Protein AF-A0A940TKM4-F1 (afdb_monomer_lite)

Radius of gyration: 13.55 Å; chains: 1; bounding box: 26×23×39 Å

pLDDT: mean 90.14, std 8.18, range [52.38, 96.94]

Foldseek 3Di:
DVVVVVVVVLVQLLDQQDFCDPVDDSQCRHSFHDDPVDTFQKDKDWDADPVRDIWIWIDRGRSNVDPTDTDPDD

Structure (mmCIF, N/CA/C/O backbone):
data_AF-A0A940TKM4-F1
#
_entry.id   AF-A0A940TKM4-F1
#
loop_
_atom_site.group_PDB
_atom_site.id
_atom_site.type_symbol
_atom_site.label_atom_id
_atom_site.label_alt_id
_atom_site.label_comp_id
_atom_site.label_asym_id
_atom_site.label_entity_id
_atom_site.label_seq_id
_atom_site.pdbx_PDB_ins_code
_atom_site.Cartn_x
_atom_site.Cartn_y
_atom_site.Cartn_z
_atom_site.occupancy
_atom_site.B_iso_or_equiv
_atom_site.auth_seq_id
_atom_site.auth_comp_id
_atom_site.auth_asym_id
_atom_site.auth_atom_id
_atom_site.pdbx_PDB_model_num
ATOM 1 N N . ASP A 1 1 ? -6.339 -9.586 14.530 1.00 87.44 1 ASP A N 1
ATOM 2 C CA . ASP A 1 1 ? -5.266 -8.682 14.974 1.00 87.44 1 ASP A CA 1
ATOM 3 C C . ASP A 1 1 ? -4.933 -7.726 13.839 1.00 87.44 1 ASP A C 1
ATOM 5 O O . ASP A 1 1 ? -4.921 -8.145 12.684 1.00 87.44 1 ASP A O 1
ATOM 9 N N . GLU A 1 2 ? -4.725 -6.456 14.164 1.00 89.50 2 GLU A N 1
ATOM 10 C CA . GLU A 1 2 ? -4.496 -5.383 13.199 1.00 89.50 2 GLU A CA 1
ATOM 11 C C . GLU A 1 2 ? -3.158 -5.508 12.480 1.00 89.50 2 GLU A C 1
ATOM 13 O O . GLU A 1 2 ? -3.105 -5.253 11.281 1.00 89.50 2 GLU A O 1
ATOM 18 N N . SER A 1 3 ? -2.091 -5.927 13.173 1.00 91.69 3 SER A N 1
ATOM 19 C CA . SER A 1 3 ? -0.770 -6.054 12.542 1.00 91.69 3 SER A CA 1
ATOM 20 C C . SER A 1 3 ? -0.828 -7.014 11.359 1.00 91.69 3 SER A C 1
ATOM 22 O O . SER A 1 3 ? -0.408 -6.674 10.256 1.00 91.69 3 SER A O 1
ATOM 24 N N . ARG A 1 4 ? -1.464 -8.172 11.565 1.00 94.38 4 ARG A N 1
ATOM 25 C CA . ARG A 1 4 ? -1.680 -9.169 10.514 1.00 94.38 4 ARG A CA 1
ATOM 26 C C . ARG A 1 4 ? -2.562 -8.646 9.377 1.00 94.38 4 ARG A C 1
ATOM 28 O O . ARG A 1 4 ? -2.316 -8.963 8.218 1.00 94.38 4 ARG A O 1
ATOM 35 N N . PHE A 1 5 ? -3.595 -7.863 9.691 1.00 92.94 5 PHE A N 1
ATOM 36 C CA . PHE A 1 5 ? -4.448 -7.254 8.666 1.00 92.94 5 PHE A CA 1
ATOM 37 C C . PHE A 1 5 ? -3.672 -6.233 7.825 1.00 92.94 5 PHE A C 1
ATOM 39 O O . PHE A 1 5 ? -3.750 -6.260 6.599 1.00 92.94 5 PHE A O 1
ATOM 46 N N . ARG A 1 6 ? -2.853 -5.393 8.468 1.00 94.81 6 ARG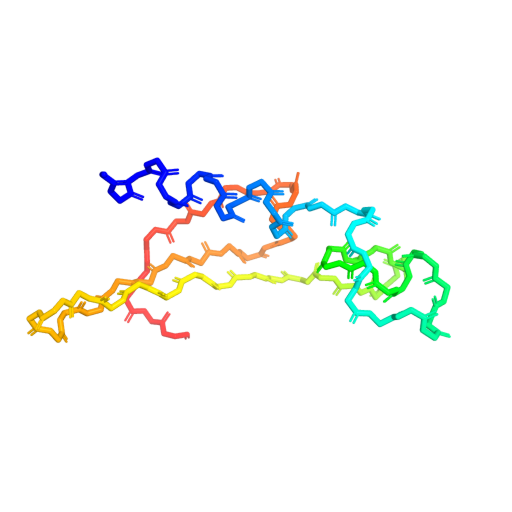 A N 1
ATOM 47 C CA . ARG A 1 6 ? -1.955 -4.450 7.793 1.00 94.81 6 ARG A CA 1
ATOM 48 C C . ARG A 1 6 ? -0.936 -5.170 6.913 1.00 94.81 6 ARG A C 1
ATOM 50 O O . ARG A 1 6 ? -0.713 -4.729 5.796 1.00 94.81 6 ARG A O 1
ATOM 57 N N . GLU A 1 7 ? -0.339 -6.263 7.379 1.00 96.06 7 GLU A N 1
ATOM 58 C CA . GL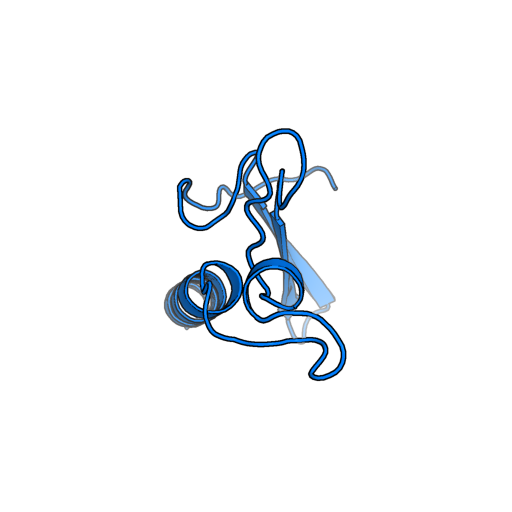U A 1 7 ? 0.585 -7.078 6.575 1.00 96.06 7 GLU A CA 1
ATOM 59 C C . GLU A 1 7 ? -0.103 -7.678 5.342 1.00 96.06 7 GLU A C 1
ATOM 61 O O . GLU A 1 7 ? 0.450 -7.636 4.245 1.00 96.06 7 GLU A O 1
ATOM 66 N N . ALA A 1 8 ? -1.337 -8.170 5.488 1.00 95.69 8 ALA A N 1
ATOM 67 C CA . ALA A 1 8 ? -2.118 -8.661 4.355 1.00 95.69 8 ALA A CA 1
ATOM 68 C C . ALA A 1 8 ? -2.438 -7.541 3.347 1.00 95.69 8 ALA A C 1
ATOM 70 O O . ALA A 1 8 ? -2.299 -7.739 2.141 1.00 95.69 8 ALA A O 1
ATOM 71 N N . LEU A 1 9 ? -2.811 -6.351 3.830 1.00 95.44 9 LEU A N 1
ATOM 72 C CA . LEU A 1 9 ? -3.006 -5.180 2.974 1.00 95.44 9 LEU A CA 1
ATOM 73 C C . LEU A 1 9 ? -1.708 -4.758 2.286 1.00 95.44 9 LEU A C 1
ATOM 75 O O . LEU A 1 9 ? -1.738 -4.456 1.098 1.00 95.44 9 LEU A O 1
ATOM 79 N N . HIS A 1 10 ? -0.577 -4.775 2.997 1.00 96.44 10 HIS A N 1
ATOM 80 C CA . HIS A 1 10 ? 0.736 -4.460 2.434 1.00 96.44 10 HIS A CA 1
ATOM 81 C C . HIS A 1 10 ? 1.082 -5.403 1.278 1.00 96.44 10 HIS A C 1
ATOM 83 O O . HIS A 1 10 ? 1.534 -4.928 0.239 1.00 96.44 10 HIS A O 1
ATOM 89 N N . ALA A 1 11 ? 0.798 -6.702 1.404 1.00 95.75 11 ALA A N 1
ATOM 90 C CA . ALA A 1 11 ? 0.983 -7.652 0.309 1.00 95.75 11 ALA A CA 1
ATOM 91 C C . ALA A 1 11 ? 0.125 -7.294 -0.918 1.00 95.75 11 ALA A C 1
ATOM 93 O O . ALA A 1 11 ? 0.652 -7.227 -2.024 1.00 95.75 11 ALA A O 1
ATOM 94 N N . ILE A 1 12 ? -1.162 -6.987 -0.716 1.00 94.81 12 ILE A N 1
ATOM 95 C CA . ILE A 1 12 ? -2.093 -6.623 -1.798 1.00 94.81 12 ILE A CA 1
ATOM 96 C C . ILE A 1 12 ? -1.635 -5.350 -2.511 1.00 94.81 12 ILE A C 1
ATOM 98 O O . ILE A 1 12 ? -1.506 -5.336 -3.727 1.00 94.81 12 ILE A O 1
ATOM 102 N N . VAL A 1 13 ? -1.362 -4.274 -1.772 1.00 95.12 13 VAL A N 1
ATOM 103 C CA . VAL A 1 13 ? -1.001 -2.975 -2.369 1.00 95.12 13 VAL A CA 1
ATOM 104 C C . VAL A 1 13 ? 0.413 -2.946 -2.952 1.00 95.12 13 VAL A C 1
ATOM 106 O O . VAL A 1 13 ? 0.750 -1.998 -3.655 1.00 95.12 13 VAL A O 1
ATOM 109 N N . SER A 1 14 ? 1.233 -3.961 -2.671 1.00 96.00 14 SER A N 1
ATOM 110 C CA . SER A 1 14 ? 2.561 -4.152 -3.271 1.00 96.00 14 SER A CA 1
ATOM 111 C C . SER A 1 14 ? 2.536 -4.979 -4.554 1.00 96.00 14 SER A C 1
ATOM 113 O O . SER A 1 14 ? 3.581 -5.126 -5.182 1.00 96.00 14 SER A O 1
ATOM 115 N N . ASP A 1 15 ? 1.384 -5.538 -4.922 1.00 92.62 15 ASP A N 1
ATOM 116 C CA . ASP A 1 15 ? 1.258 -6.486 -6.021 1.00 92.62 15 ASP A CA 1
ATOM 117 C C . ASP A 1 15 ? 1.312 -5.786 -7.397 1.00 92.62 15 ASP A C 1
ATOM 119 O O . ASP A 1 15 ? 0.731 -4.717 -7.608 1.00 92.62 15 ASP A O 1
ATOM 123 N N . HIS A 1 16 ? 2.025 -6.389 -8.350 1.00 91.75 16 HIS A N 1
ATOM 124 C CA . HIS A 1 16 ? 2.179 -5.885 -9.727 1.00 91.75 16 HIS A CA 1
ATOM 125 C C . HIS A 1 16 ? 1.314 -6.636 -10.750 1.00 91.75 16 HIS A C 1
ATOM 127 O O . HIS A 1 16 ? 1.373 -6.349 -11.942 1.00 91.75 16 HIS A O 1
ATOM 133 N N . THR A 1 17 ? 0.553 -7.624 -10.292 1.00 87.25 17 THR A N 1
ATOM 134 C CA . THR A 1 17 ? -0.266 -8.547 -11.090 1.00 87.25 17 THR A CA 1
ATOM 135 C C . THR A 1 17 ? -1.763 -8.345 -10.857 1.00 87.25 17 THR A C 1
ATOM 137 O O . THR A 1 17 ? -2.570 -8.644 -11.737 1.00 87.25 17 THR A O 1
ATOM 140 N N . LEU A 1 18 ? -2.150 -7.799 -9.700 1.00 82.56 18 LEU A N 1
ATOM 141 C CA . LEU A 1 18 ? -3.526 -7.415 -9.400 1.00 82.56 18 LEU A CA 1
ATOM 142 C C . LEU A 1 18 ? -3.949 -6.220 -10.259 1.00 82.56 18 LEU A C 1
ATOM 144 O O . LEU A 1 18 ? -3.651 -5.070 -9.932 1.00 82.56 18 LEU A O 1
ATOM 148 N N . SER A 1 19 ? -4.672 -6.509 -11.343 1.00 80.94 19 SER A N 1
ATOM 149 C CA . SER A 1 19 ? -5.274 -5.498 -12.212 1.00 80.94 19 SER A CA 1
ATOM 150 C C . SER A 1 19 ? -6.493 -4.846 -11.547 1.00 80.94 19 SER A C 1
ATOM 152 O O . SER A 1 19 ? -7.456 -5.520 -11.178 1.00 80.94 19 SER A O 1
ATOM 154 N N . LEU A 1 20 ? -6.445 -3.521 -11.397 1.00 80.56 20 LEU A N 1
ATOM 155 C CA . LEU A 1 20 ? -7.536 -2.662 -10.932 1.00 80.56 20 LEU A CA 1
ATOM 156 C C . LEU A 1 20 ? -8.466 -2.232 -12.071 1.00 80.56 20 LEU A C 1
ATOM 158 O O . LEU A 1 20 ? -9.658 -2.028 -11.842 1.00 80.56 20 LEU A O 1
ATOM 162 N N . ASP A 1 21 ? -7.929 -2.087 -13.284 1.00 78.88 21 ASP A N 1
ATOM 163 C CA . ASP A 1 21 ? -8.700 -1.777 -14.487 1.00 78.88 21 ASP A CA 1
ATOM 164 C C . ASP A 1 21 ? -8.330 -2.756 -15.613 1.00 78.88 21 ASP A C 1
ATOM 166 O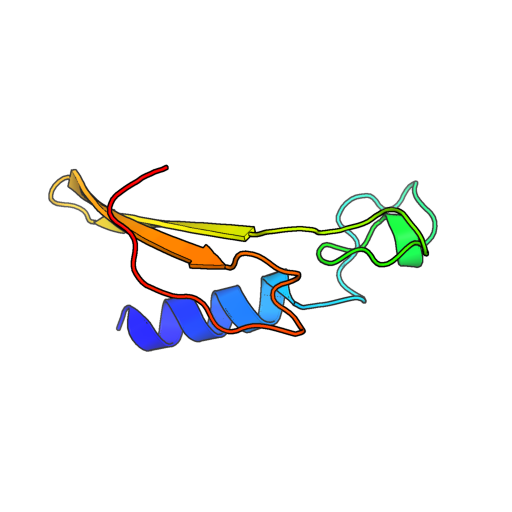 O . ASP A 1 21 ? -7.259 -2.626 -16.212 1.00 78.88 21 ASP A O 1
ATOM 170 N N . PRO A 1 22 ? -9.220 -3.705 -15.962 1.00 77.00 22 PRO A N 1
ATOM 171 C CA . PRO A 1 22 ? -8.957 -4.693 -17.006 1.00 77.00 22 PRO A CA 1
ATOM 172 C C . PRO A 1 22 ? -8.870 -4.088 -18.416 1.00 77.00 22 PRO A C 1
ATOM 174 O O . PRO A 1 22 ? -8.578 -4.803 -19.372 1.00 77.00 22 PRO A O 1
ATOM 177 N N . ARG A 1 23 ? -9.166 -2.792 -18.584 1.00 83.38 23 ARG A N 1
ATOM 178 C CA . ARG A 1 23 ? -9.031 -2.084 -19.866 1.00 83.38 23 ARG A CA 1
ATOM 179 C C . ARG A 1 23 ? -7.615 -1.570 -20.108 1.00 83.38 23 ARG A C 1
ATOM 181 O O . ARG A 1 23 ? -7.288 -1.237 -21.247 1.00 83.38 23 ARG A O 1
ATOM 188 N N . LEU A 1 24 ? -6.805 -1.448 -19.057 1.00 77.62 24 LEU A N 1
ATOM 189 C CA . LEU A 1 24 ? -5.428 -0.980 -19.155 1.00 77.62 24 LEU A CA 1
ATOM 190 C C . LEU A 1 24 ? -4.476 -2.157 -19.403 1.00 77.62 24 LEU A C 1
ATOM 192 O O . LEU A 1 24 ? -4.760 -3.273 -18.973 1.00 77.62 24 LEU A O 1
ATOM 196 N N . PRO A 1 25 ? -3.322 -1.925 -20.059 1.00 76.38 25 PRO A N 1
ATOM 197 C CA . PRO A 1 25 ? -2.258 -2.922 -20.106 1.00 76.38 25 PRO A CA 1
ATOM 198 C C . PRO A 1 25 ? -1.860 -3.347 -18.689 1.00 76.38 25 PRO A C 1
ATOM 200 O O . PRO A 1 25 ? -1.763 -2.480 -17.817 1.00 76.38 25 PRO A O 1
ATOM 203 N N . ASP A 1 26 ? -1.557 -4.631 -18.481 1.00 73.12 26 ASP A N 1
ATOM 204 C CA . ASP A 1 26 ? -1.289 -5.225 -17.158 1.00 73.12 26 ASP A CA 1
ATOM 205 C C . ASP A 1 26 ? -0.355 -4.369 -16.279 1.00 73.12 26 ASP A C 1
ATOM 207 O O . ASP A 1 26 ? -0.648 -4.108 -15.116 1.00 73.12 26 ASP A O 1
ATOM 211 N N . ALA A 1 27 ? 0.725 -3.831 -16.858 1.00 74.94 27 ALA A N 1
ATOM 212 C CA . ALA A 1 27 ? 1.710 -3.019 -16.137 1.00 74.94 27 ALA A CA 1
ATOM 213 C C . ALA A 1 27 ? 1.189 -1.656 -15.631 1.00 74.94 27 ALA A C 1
ATOM 215 O O . ALA A 1 27 ? 1.730 -1.116 -14.667 1.00 74.94 27 ALA A O 1
ATOM 216 N N . LEU A 1 28 ? 0.180 -1.074 -16.288 1.00 83.19 28 LEU A N 1
ATOM 217 C CA . LEU A 1 28 ? -0.437 0.206 -15.904 1.00 83.19 28 LEU A CA 1
ATOM 218 C C . LEU A 1 28 ? -1.758 0.021 -15.153 1.00 83.19 28 LEU A C 1
ATOM 220 O O . LEU A 1 28 ? -2.185 0.936 -14.455 1.00 83.19 28 LEU A O 1
ATOM 224 N N . GLY A 1 29 ? -2.397 -1.138 -15.310 1.00 83.06 29 GLY A N 1
ATOM 225 C CA . GLY A 1 29 ? -3.599 -1.517 -14.574 1.00 83.06 29 GLY A CA 1
ATOM 226 C C . GLY A 1 29 ? -3.311 -2.062 -13.176 1.00 83.06 29 GLY A C 1
ATOM 227 O O . GLY A 1 29 ? -4.247 -2.191 -12.396 1.00 83.06 29 GLY A O 1
ATOM 228 N N . ALA A 1 30 ? -2.057 -2.382 -12.846 1.00 88.94 30 ALA A N 1
ATOM 229 C CA . ALA A 1 30 ? -1.680 -2.922 -11.544 1.00 88.94 30 ALA A CA 1
ATOM 230 C C . ALA A 1 30 ? -1.933 -1.946 -10.379 1.00 88.94 30 ALA A C 1
ATOM 232 O O . ALA A 1 30 ? -1.882 -0.728 -10.538 1.00 88.94 30 ALA A O 1
ATOM 233 N N . ILE A 1 31 ? -2.134 -2.480 -9.172 1.00 91.69 31 ILE A N 1
ATOM 234 C CA . ILE A 1 31 ? -2.258 -1.671 -7.947 1.00 91.69 31 ILE A CA 1
ATOM 235 C C . ILE A 1 31 ? -0.947 -0.962 -7.561 1.00 91.69 31 ILE A C 1
ATOM 237 O O . ILE A 1 31 ? -0.974 0.197 -7.139 1.00 91.69 31 ILE A O 1
ATOM 241 N N . CYS A 1 32 ? 0.208 -1.606 -7.765 1.00 94.38 32 CYS A N 1
ATOM 242 C CA . CYS A 1 32 ? 1.520 -0.967 -7.669 1.00 94.38 32 CYS A CA 1
ATOM 243 C C . CYS A 1 32 ? 2.124 -0.779 -9.068 1.00 94.38 32 CYS A C 1
ATOM 245 O O . CYS A 1 32 ? 2.602 -1.728 -9.685 1.00 94.38 32 CYS A O 1
ATOM 247 N N . VAL A 1 33 ? 2.147 0.457 -9.575 1.00 92.88 33 VAL A N 1
ATOM 248 C CA . VAL A 1 33 ? 2.586 0.759 -10.950 1.00 92.88 33 VAL A CA 1
ATOM 249 C C . VAL A 1 33 ? 4.033 1.243 -10.979 1.00 92.88 33 VAL A C 1
ATOM 251 O O . VAL A 1 33 ? 4.413 2.128 -10.212 1.00 92.88 33 VAL A O 1
ATOM 254 N N . HIS A 1 34 ? 4.822 0.732 -11.930 1.00 92.06 34 HIS A N 1
ATOM 255 C CA . HIS A 1 34 ? 6.173 1.216 -12.236 1.00 92.06 34 HIS A CA 1
ATOM 256 C C . HIS A 1 34 ? 6.321 1.454 -13.743 1.00 92.06 34 HIS A C 1
ATOM 258 O O . HIS A 1 34 ? 6.509 0.520 -14.516 1.00 92.06 34 HIS A O 1
ATOM 264 N N . ALA A 1 35 ? 6.266 2.718 -14.161 1.00 89.69 35 ALA A N 1
ATOM 265 C CA . ALA A 1 35 ? 6.310 3.133 -15.563 1.00 89.69 35 ALA A CA 1
ATOM 266 C C . ALA A 1 35 ? 7.430 4.165 -15.787 1.00 89.69 35 ALA A C 1
ATOM 268 O O . ALA A 1 35 ? 7.200 5.312 -16.181 1.00 89.69 35 ALA A O 1
ATOM 269 N N . GLY A 1 36 ? 8.669 3.768 -15.476 1.00 86.25 36 GLY A N 1
ATOM 270 C CA . GLY A 1 36 ? 9.852 4.624 -15.592 1.00 86.25 36 GLY A CA 1
ATOM 271 C C . GLY A 1 36 ? 9.779 5.852 -14.677 1.00 86.25 36 GLY A C 1
ATOM 272 O O . GLY A 1 36 ? 9.900 5.738 -13.458 1.00 86.25 36 GLY A O 1
ATOM 273 N N . GLY A 1 37 ? 9.590 7.039 -15.264 1.00 87.81 37 GLY A N 1
ATOM 274 C CA . GLY A 1 37 ? 9.435 8.303 -14.530 1.00 87.81 37 GLY A CA 1
ATOM 275 C C . GLY A 1 37 ? 8.095 8.454 -13.795 1.00 87.81 37 GLY A C 1
ATOM 276 O O . GLY A 1 37 ? 7.957 9.343 -12.953 1.00 87.81 37 GLY A O 1
ATOM 277 N N . PHE A 1 38 ? 7.131 7.574 -14.058 1.00 88.25 38 PHE A N 1
ATOM 278 C CA . PHE A 1 38 ? 5.782 7.608 -13.492 1.00 88.25 38 PHE A CA 1
ATOM 279 C C . PHE A 1 38 ? 5.472 6.317 -12.720 1.00 88.25 38 PHE A C 1
ATOM 281 O O . PHE A 1 38 ? 6.147 5.302 -12.896 1.00 88.25 38 PHE A O 1
ATOM 288 N N . GLY A 1 39 ? 4.460 6.354 -11.851 1.00 92.19 39 GLY A N 1
ATOM 289 C CA . GLY A 1 39 ? 4.018 5.194 -11.071 1.00 92.19 39 GLY A CA 1
ATOM 290 C C . GLY A 1 39 ? 3.696 5.526 -9.617 1.00 92.19 39 GLY A C 1
ATOM 291 O O . GLY A 1 39 ? 3.616 6.697 -9.237 1.00 92.19 39 GLY A O 1
ATOM 292 N N . THR A 1 40 ? 3.536 4.488 -8.801 1.00 94.75 40 THR A N 1
ATOM 293 C CA . THR A 1 40 ? 3.222 4.610 -7.375 1.00 94.75 40 THR A CA 1
ATOM 294 C C . THR A 1 40 ? 4.396 5.254 -6.632 1.00 94.75 40 THR A C 1
ATOM 296 O O . THR A 1 40 ? 5.504 4.720 -6.595 1.00 94.75 40 THR A O 1
ATOM 299 N N . ARG A 1 41 ? 4.166 6.438 -6.053 1.00 95.81 41 ARG A N 1
ATOM 300 C CA . ARG A 1 41 ? 5.190 7.217 -5.326 1.00 95.81 41 ARG A CA 1
ATOM 301 C C . ARG A 1 41 ? 5.038 7.175 -3.815 1.00 95.81 41 ARG A C 1
ATOM 303 O O . ARG A 1 41 ? 5.998 7.452 -3.110 1.00 95.81 41 ARG A O 1
ATOM 310 N N . CYS A 1 42 ? 3.855 6.838 -3.336 1.00 95.94 42 CYS A N 1
ATOM 311 C CA . CYS A 1 42 ? 3.548 6.692 -1.929 1.00 95.94 42 CYS A CA 1
ATOM 312 C C . CYS A 1 42 ? 2.320 5.798 -1.780 1.00 95.94 42 CYS A C 1
ATOM 314 O O . CYS A 1 42 ? 1.644 5.482 -2.765 1.00 95.94 42 CYS A O 1
ATOM 316 N N . SER A 1 43 ? 2.028 5.400 -0.549 1.00 95.94 43 SER A N 1
ATOM 317 C CA . SER A 1 43 ? 0.771 4.742 -0.220 1.00 95.94 43 SER A CA 1
ATOM 318 C C . SER A 1 43 ? 0.386 5.002 1.234 1.00 95.94 43 SER A C 1
ATOM 320 O O . SER A 1 43 ? 1.253 5.156 2.097 1.00 95.94 43 SER A O 1
ATOM 322 N N . SER A 1 44 ? -0.921 5.028 1.492 1.00 96.06 44 SER A N 1
ATOM 323 C CA . SER A 1 44 ? -1.516 5.229 2.813 1.00 96.06 44 SER A CA 1
ATOM 324 C C . SER A 1 44 ? -2.476 4.090 3.132 1.00 96.06 44 SER A C 1
ATOM 326 O O . SER A 1 44 ? -3.320 3.734 2.313 1.00 96.06 44 SER A O 1
ATOM 328 N N . LEU A 1 45 ? -2.377 3.554 4.346 1.00 95.44 45 LEU A N 1
ATOM 329 C CA . LEU A 1 45 ? -3.369 2.665 4.941 1.00 95.44 45 LEU A CA 1
ATOM 330 C C . LEU A 1 45 ? -4.059 3.418 6.074 1.00 95.44 45 LEU A C 1
ATOM 332 O O . LEU A 1 45 ? -3.395 3.913 6.984 1.00 95.44 45 LEU A O 1
ATOM 336 N N . LEU A 1 46 ? -5.385 3.493 6.018 1.00 93.62 46 LEU A N 1
ATOM 337 C CA . LEU A 1 46 ? -6.224 4.081 7.057 1.00 93.62 46 LEU A CA 1
ATOM 338 C C . LEU A 1 46 ? -7.073 2.965 7.662 1.00 93.62 46 LEU A C 1
ATOM 340 O O . LEU A 1 46 ? -7.825 2.307 6.945 1.00 93.62 46 LEU A O 1
ATOM 344 N N . VAL A 1 47 ? -6.951 2.740 8.968 1.00 91.56 47 VAL A N 1
ATOM 345 C CA . VAL A 1 47 ? -7.800 1.788 9.700 1.00 91.56 47 VAL A CA 1
ATOM 346 C C . VAL A 1 47 ? -8.625 2.571 10.699 1.00 91.56 47 VAL A C 1
ATOM 348 O O . VAL A 1 47 ? -8.068 3.285 11.528 1.00 91.56 47 VAL A O 1
ATOM 351 N N . LEU A 1 48 ? -9.940 2.411 10.615 1.00 91.62 48 LEU A N 1
ATOM 352 C CA . LEU A 1 48 ? -10.920 2.956 11.543 1.00 91.62 48 LEU A CA 1
ATOM 353 C C . LEU A 1 48 ? -11.487 1.799 12.367 1.00 91.62 48 LEU A C 1
ATOM 355 O O . LEU A 1 48 ? -11.925 0.806 11.788 1.00 91.62 48 LEU A O 1
ATOM 359 N N . ASP A 1 49 ? -11.446 1.906 13.693 1.00 88.50 49 ASP A N 1
ATOM 360 C CA . ASP A 1 49 ? -12.086 0.930 14.578 1.00 88.50 49 ASP A CA 1
ATOM 361 C C . ASP A 1 49 ? -13.543 1.302 14.904 1.00 88.50 49 ASP A C 1
ATOM 363 O O . ASP A 1 49 ? -13.999 2.415 14.633 1.00 88.50 49 ASP A O 1
ATOM 367 N N . ASP A 1 50 ? -14.273 0.373 15.526 1.00 92.19 50 ASP A N 1
ATOM 368 C CA . ASP A 1 50 ? -15.685 0.560 15.898 1.00 92.19 50 ASP A CA 1
ATOM 369 C C . ASP A 1 50 ? -15.905 1.685 16.929 1.00 92.19 50 ASP A C 1
ATOM 371 O O . ASP A 1 50 ? -17.022 2.172 17.094 1.00 92.19 50 ASP A O 1
ATOM 375 N N . ALA A 1 51 ? -14.848 2.118 17.626 1.00 94.12 51 ALA A N 1
ATOM 376 C CA . ALA A 1 51 ? -14.884 3.234 18.569 1.00 94.12 51 ALA A CA 1
ATOM 377 C C . ALA A 1 51 ? -14.605 4.590 17.892 1.00 94.12 51 ALA A C 1
ATOM 379 O O . ALA A 1 51 ? -14.542 5.616 18.572 1.00 94.12 51 ALA A O 1
ATOM 380 N N . GLY A 1 52 ? -14.419 4.610 16.568 1.00 91.00 52 GLY A N 1
ATOM 381 C CA . GLY A 1 52 ? -14.134 5.817 15.797 1.00 91.00 52 GLY A CA 1
ATOM 382 C C . GLY A 1 52 ? -12.678 6.282 15.875 1.00 91.00 52 GLY A C 1
ATOM 383 O O . GLY A 1 52 ? -12.368 7.395 15.446 1.00 91.00 52 GLY A O 1
ATOM 384 N N . ARG A 1 53 ? -11.762 5.465 16.412 1.00 91.31 53 ARG A N 1
ATOM 385 C CA . ARG A 1 53 ? -10.329 5.782 16.425 1.00 91.31 53 ARG A CA 1
ATOM 386 C C . ARG A 1 53 ? -9.719 5.357 15.101 1.00 91.31 53 ARG A C 1
ATOM 388 O O . ARG A 1 53 ? -9.817 4.195 14.706 1.00 91.31 53 ARG A O 1
ATOM 395 N N . TRP A 1 54 ? -9.052 6.293 14.436 1.00 91.50 54 TRP A N 1
ATOM 396 C CA . TRP A 1 54 ? -8.309 6.008 13.219 1.00 91.50 54 TRP A CA 1
ATOM 397 C C . TRP A 1 54 ? -6.813 5.881 13.501 1.00 91.50 54 TRP A C 1
ATOM 399 O O . TRP A 1 54 ? -6.266 6.518 14.402 1.00 91.50 54 TRP A O 1
ATOM 409 N N . ARG A 1 55 ? -6.152 5.044 12.708 1.00 92.88 55 ARG A N 1
ATOM 410 C CA . ARG A 1 55 ? -4.697 4.949 12.602 1.00 92.88 55 ARG A CA 1
ATOM 411 C C . ARG A 1 55 ? -4.311 5.068 11.144 1.00 92.88 55 ARG A C 1
ATOM 413 O O . ARG A 1 55 ? -5.006 4.551 10.267 1.00 92.88 55 ARG A O 1
ATOM 420 N N . HIS A 1 56 ? -3.193 5.735 10.908 1.00 95.00 56 HIS A N 1
ATOM 421 C CA . HIS A 1 56 ? -2.637 5.927 9.583 1.00 95.00 56 HIS A CA 1
ATOM 422 C C . HIS A 1 56 ? -1.233 5.366 9.537 1.00 95.00 56 HIS A C 1
ATOM 424 O O . HIS A 1 56 ? -0.387 5.660 10.385 1.00 95.00 56 HIS A O 1
ATOM 430 N N . TRP A 1 57 ? -1.012 4.543 8.523 1.00 96.31 57 TRP A N 1
ATOM 431 C CA . TRP A 1 57 ? 0.314 4.125 8.136 1.00 96.31 57 TRP A CA 1
ATOM 432 C C . TRP A 1 57 ? 0.623 4.650 6.751 1.00 96.31 57 TRP A C 1
ATOM 434 O O . TRP A 1 57 ? -0.166 4.482 5.821 1.00 96.31 57 TRP A O 1
ATOM 444 N N . PHE A 1 58 ? 1.794 5.244 6.615 1.00 96.94 58 PHE A N 1
ATOM 445 C CA . PHE A 1 58 ? 2.246 5.861 5.387 1.00 96.94 58 PHE A CA 1
ATOM 446 C C . PHE A 1 58 ? 3.564 5.248 4.942 1.00 96.94 58 PHE A C 1
ATOM 448 O O . PHE A 1 58 ? 4.389 4.830 5.755 1.00 96.94 58 PHE A O 1
ATOM 455 N N . THR A 1 59 ? 3.770 5.223 3.633 1.00 96.69 59 THR A N 1
ATOM 456 C CA . THR A 1 59 ? 5.079 4.978 3.053 1.00 96.69 59 THR A CA 1
ATOM 457 C C . THR A 1 59 ? 5.365 6.007 1.965 1.00 96.69 59 THR A C 1
ATOM 459 O O . THR A 1 59 ? 4.553 6.242 1.069 1.00 96.69 59 THR A O 1
ATOM 462 N N . SER A 1 60 ? 6.534 6.646 2.053 1.00 95.56 60 SER A N 1
ATOM 463 C CA . SER A 1 60 ? 7.001 7.711 1.148 1.00 95.56 60 SER A CA 1
ATOM 464 C C . SER A 1 60 ? 7.602 7.186 -0.165 1.00 95.56 60 SER A C 1
ATOM 466 O O . SER A 1 60 ? 8.337 7.894 -0.852 1.00 95.56 60 SER A O 1
ATOM 468 N N . GLY A 1 61 ? 7.327 5.926 -0.496 1.00 95.19 61 GLY A N 1
ATOM 469 C CA . GLY A 1 61 ? 7.756 5.256 -1.717 1.00 95.19 61 GLY A CA 1
ATOM 470 C C . GLY A 1 61 ? 6.732 4.208 -2.149 1.00 95.19 61 GLY A C 1
ATOM 471 O O . GLY A 1 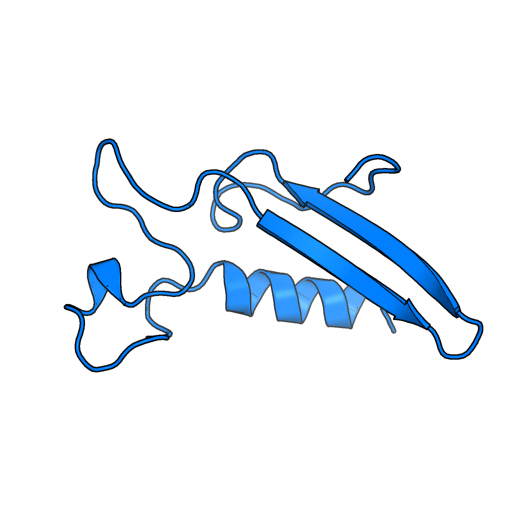61 ? 5.695 4.056 -1.504 1.00 95.19 61 GLY A O 1
ATOM 472 N N . PRO A 1 62 ? 6.995 3.469 -3.236 1.00 96.44 62 PRO A N 1
ATOM 473 C CA . PRO A 1 62 ? 6.139 2.356 -3.614 1.00 96.44 62 PRO A CA 1
ATOM 474 C C . PRO A 1 62 ? 6.152 1.289 -2.503 1.00 96.44 62 PRO A C 1
ATOM 476 O O . PRO A 1 62 ? 7.233 0.929 -2.020 1.00 96.44 62 PRO A O 1
ATOM 479 N N . PRO A 1 63 ? 4.984 0.760 -2.098 1.00 96.88 63 PRO A N 1
ATOM 480 C CA . PRO A 1 63 ? 4.874 -0.176 -0.976 1.00 96.88 63 PRO A CA 1
ATOM 481 C C . PRO A 1 63 ? 5.630 -1.491 -1.215 1.00 96.88 63 PRO A C 1
ATOM 483 O O . PRO A 1 63 ? 6.099 -2.105 -0.264 1.00 96.88 63 PRO A O 1
ATOM 486 N N . CYS A 1 64 ? 5.875 -1.881 -2.469 1.00 96.94 64 CYS A N 1
ATOM 487 C CA . CYS A 1 64 ? 6.717 -3.039 -2.785 1.00 96.94 64 CYS A CA 1
ATOM 488 C C . CYS A 1 64 ? 8.212 -2.846 -2.457 1.00 96.94 64 CYS A C 1
ATOM 490 O O . CYS A 1 64 ? 8.963 -3.817 -2.432 1.00 96.94 64 CYS A O 1
ATOM 492 N N . GLN A 1 65 ? 8.664 -1.609 -2.216 1.00 96.81 65 GLN A N 1
ATOM 493 C CA . GLN A 1 65 ? 10.066 -1.282 -1.915 1.00 96.81 65 GLN A CA 1
ATOM 494 C C . GLN A 1 65 ? 10.256 -0.699 -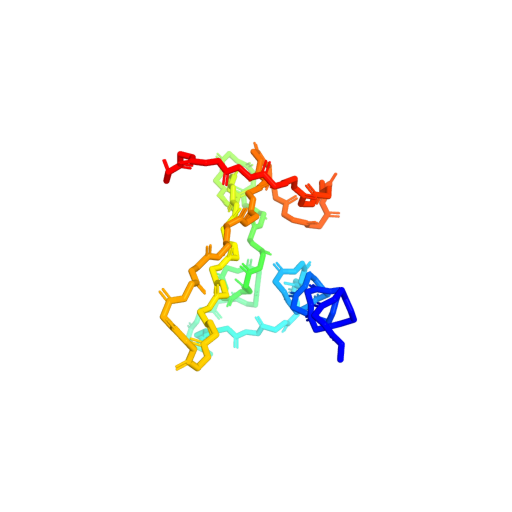0.514 1.00 96.81 65 GLN A C 1
ATOM 496 O O . GLN A 1 65 ? 11.394 -0.494 -0.088 1.00 96.81 65 GLN A O 1
ATOM 501 N N . ARG A 1 66 ? 9.168 -0.376 0.191 1.00 96.50 66 ARG A N 1
ATOM 502 C CA . ARG A 1 66 ? 9.222 0.284 1.493 1.00 96.50 66 ARG A CA 1
ATOM 503 C C . ARG A 1 66 ? 8.162 -0.248 2.438 1.00 96.50 66 ARG A C 1
ATOM 505 O O . ARG A 1 66 ? 7.027 -0.507 2.052 1.00 96.50 66 ARG A O 1
ATOM 512 N N . SER A 1 67 ? 8.540 -0.331 3.705 1.00 95.06 67 SER A N 1
ATOM 513 C CA . SER A 1 67 ? 7.612 -0.624 4.787 1.00 95.06 67 SER A CA 1
ATOM 514 C C . SER A 1 67 ? 6.722 0.577 5.096 1.00 95.06 67 SER A C 1
ATOM 516 O O . SER A 1 67 ? 7.036 1.724 4.768 1.00 95.06 67 SER A O 1
ATOM 518 N N . TYR A 1 68 ? 5.606 0.281 5.747 1.00 96.50 68 TYR A N 1
ATOM 519 C CA . TYR A 1 68 ? 4.694 1.262 6.307 1.00 96.50 68 TYR A CA 1
ATOM 520 C C . TYR A 1 68 ? 5.152 1.725 7.689 1.00 96.50 68 TYR A C 1
ATOM 522 O O . TYR A 1 68 ? 5.498 0.908 8.544 1.00 96.50 68 TYR A O 1
ATOM 530 N N . GLU A 1 69 ? 5.065 3.027 7.925 1.00 95.94 69 GLU A N 1
ATOM 531 C CA . GLU A 1 69 ? 5.382 3.668 9.198 1.00 95.94 69 GLU A CA 1
ATOM 532 C C . GLU A 1 69 ? 4.128 4.347 9.751 1.00 95.94 69 GLU A C 1
ATOM 534 O O . GLU A 1 69 ? 3.325 4.895 8.997 1.00 95.94 69 GLU A O 1
ATOM 539 N N . ALA A 1 70 ? 3.926 4.289 11.068 1.00 95.50 70 ALA A N 1
ATOM 540 C CA . ALA A 1 70 ? 2.818 5.000 11.699 1.00 95.50 70 ALA A CA 1
ATOM 541 C C . ALA A 1 70 ? 3.045 6.516 11.591 1.00 95.50 70 ALA A C 1
ATOM 543 O O . ALA A 1 70 ? 4.130 6.999 11.911 1.00 95.50 70 ALA A O 1
ATOM 544 N N . THR A 1 71 ? 2.023 7.264 11.177 1.00 93.69 71 THR A N 1
ATOM 545 C CA . THR A 1 71 ? 2.085 8.728 11.067 1.00 93.69 71 THR A CA 1
ATOM 546 C C . THR A 1 71 ? 0.835 9.380 11.662 1.00 93.69 71 THR A C 1
ATOM 548 O O . THR A 1 71 ? -0.222 8.758 11.773 1.00 93.69 71 THR A O 1
ATOM 551 N N . LEU A 1 72 ? 0.980 10.637 12.084 1.00 84.12 72 LEU A N 1
ATOM 552 C CA . LEU A 1 72 ? -0.096 11.473 12.633 1.00 84.12 72 LEU A CA 1
ATOM 553 C C . LEU A 1 72 ? -0.602 12.520 11.630 1.00 84.12 72 LEU A C 1
ATOM 555 O O . LEU A 1 72 ? -1.540 13.255 11.934 1.00 84.12 72 LEU A O 1
ATOM 559 N N . VAL A 1 73 ? 0.034 12.613 10.462 1.00 62.53 73 VAL A N 1
ATOM 560 C CA . VAL A 1 73 ? -0.253 13.619 9.435 1.00 62.53 73 VAL A CA 1
ATOM 561 C C . VAL A 1 73 ? -0.768 12.901 8.185 1.00 62.53 73 VAL A C 1
ATOM 563 O O . VAL A 1 73 ? -0.085 11.966 7.755 1.00 62.53 73 VAL A O 1
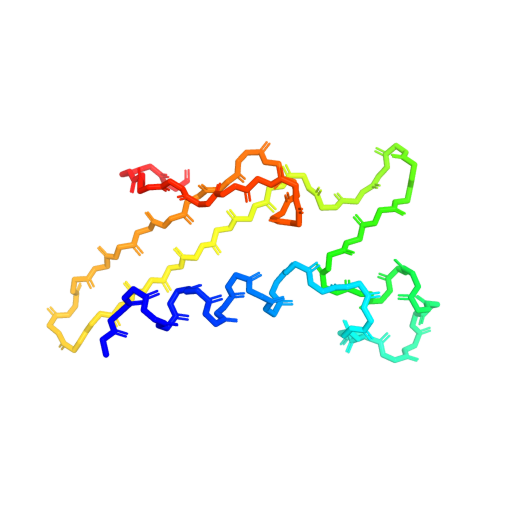ATOM 566 N N . PRO A 1 74 ? -1.926 13.309 7.623 1.00 52.38 74 PRO A N 1
ATOM 567 C CA . PRO A 1 74 ? -2.370 12.855 6.308 1.00 52.38 74 PRO A CA 1
ATOM 568 C C . PRO A 1 74 ? -1.342 13.134 5.209 1.00 52.38 74 PRO A C 1
ATOM 570 O O . PRO A 1 74 ? -0.735 14.231 5.236 1.00 52.38 74 PRO A O 1
#

Secondary structure (DSSP, 8-state):
-HHHHHHHHHHHHT-SS-BS-TTS-HHHHBSS-EETTEE---EEEEEE-TTS-EEEEEESS-TTTS--EEES--

Sequence (74 aa):
DESRFREALHAIVSDHTLSLDPRLPDALGAICVHAGGFGTRCSSLLVLDDAGRWRHWFTSGPPCQRSYEATLVP